Protein AF-A0A9P0FUP9-F1 (afdb_monomer)

Sequence (151 aa):
MKPYRRTNKVFMVEQLRTATRLGRVRVLAREFAGDVCSLWRYGAPFPTFLKLIGTLILCLLVVLPLIYPVFILIITYFTYESLFLSWWKDEPWRFFPTTIARRALSAAFRPASPPDVWKVREVLTRGILLAHSLATSVDYLCVMQGLLDEA

pLDDT: mean 70.68, std 9.12, range [37.0, 81.81]

Structure (mmCIF, N/CA/C/O backbone):
data_AF-A0A9P0FUP9-F1
#
_entry.id   AF-A0A9P0FUP9-F1
#
loop_
_atom_site.group_PDB
_atom_site.id
_atom_site.type_symbol
_atom_site.label_atom_id
_atom_site.label_alt_id
_atom_site.label_comp_id
_atom_site.label_asym_id
_atom_site.label_entity_id
_atom_site.label_seq_id
_atom_site.pdbx_PDB_ins_code
_atom_site.Cartn_x
_atom_site.Cartn_y
_atom_site.Cartn_z
_atom_site.occupancy
_atom_site.B_iso_or_equiv
_atom_site.auth_seq_id
_atom_site.auth_comp_id
_atom_site.auth_asym_id
_atom_site.auth_atom_id
_atom_site.pdbx_PDB_model_num
ATOM 1 N N . MET A 1 1 ? 24.547 5.707 -38.485 1.00 39.59 1 MET A N 1
ATOM 2 C CA . MET A 1 1 ? 23.406 5.109 -37.753 1.00 39.59 1 MET A CA 1
ATOM 3 C C . MET A 1 1 ? 23.605 3.600 -37.690 1.00 39.59 1 MET A C 1
ATOM 5 O O . MET A 1 1 ? 23.609 2.969 -38.737 1.00 39.59 1 MET A O 1
ATOM 9 N N . LYS A 1 2 ? 23.857 3.020 -36.507 1.00 37.00 2 LYS A N 1
ATOM 10 C CA . LYS A 1 2 ? 23.880 1.553 -36.347 1.00 37.00 2 LYS A CA 1
ATOM 11 C C . LYS A 1 2 ? 22.433 1.041 -36.302 1.00 37.00 2 LYS A C 1
ATOM 13 O O . LYS A 1 2 ? 21.591 1.734 -35.731 1.00 37.00 2 LYS A O 1
ATOM 18 N N . PRO A 1 3 ? 22.122 -0.116 -36.908 1.00 44.75 3 PRO A N 1
ATOM 19 C CA . PRO A 1 3 ? 20.751 -0.590 -36.994 1.00 44.75 3 PRO A CA 1
ATOM 20 C C . PRO A 1 3 ? 20.237 -0.917 -35.590 1.00 44.75 3 PRO A C 1
ATOM 22 O O . PRO A 1 3 ? 20.893 -1.640 -34.839 1.00 44.75 3 PRO A O 1
ATOM 25 N N . TYR A 1 4 ? 19.061 -0.382 -35.249 1.00 45.28 4 TYR A N 1
ATOM 26 C CA . TYR A 1 4 ? 18.245 -0.876 -34.141 1.00 45.28 4 TYR A CA 1
ATOM 27 C C . TYR A 1 4 ? 18.222 -2.402 -34.236 1.00 45.28 4 TYR A C 1
ATOM 29 O O . TYR A 1 4 ? 17.872 -2.952 -35.285 1.00 45.28 4 TYR A O 1
ATOM 37 N N . ARG A 1 5 ? 18.660 -3.082 -33.175 1.00 52.38 5 ARG A N 1
ATOM 38 C CA . ARG A 1 5 ? 18.688 -4.542 -33.099 1.00 52.38 5 ARG A CA 1
ATOM 39 C C . ARG A 1 5 ? 17.241 -5.008 -33.260 1.00 52.38 5 ARG A C 1
ATOM 41 O O . ARG A 1 5 ? 16.468 -4.918 -32.318 1.00 52.38 5 ARG A O 1
ATOM 48 N N . ARG A 1 6 ? 16.843 -5.402 -34.477 1.00 50.28 6 ARG A N 1
ATOM 49 C CA . ARG A 1 6 ? 15.498 -5.911 -34.768 1.00 50.28 6 ARG A CA 1
ATOM 50 C C . ARG A 1 6 ? 15.284 -7.121 -33.868 1.00 50.28 6 ARG A C 1
ATOM 52 O O . ARG A 1 6 ? 15.843 -8.186 -34.122 1.00 50.28 6 ARG A O 1
ATOM 59 N N . THR A 1 7 ? 14.515 -6.935 -32.803 1.00 53.94 7 THR A N 1
ATOM 60 C CA . THR A 1 7 ? 14.059 -8.002 -31.920 1.00 53.94 7 THR A CA 1
ATOM 61 C C . THR A 1 7 ? 13.394 -9.051 -32.802 1.00 53.94 7 THR A C 1
ATOM 63 O O . THR A 1 7 ? 12.549 -8.725 -33.643 1.00 53.94 7 THR A O 1
ATOM 66 N N . ASN A 1 8 ? 13.851 -10.297 -32.698 1.00 54.97 8 ASN A N 1
ATOM 67 C CA . ASN A 1 8 ? 13.462 -11.374 -33.598 1.00 54.97 8 ASN A CA 1
ATOM 68 C C . ASN A 1 8 ? 12.007 -11.761 -33.282 1.00 54.97 8 ASN A C 1
ATOM 70 O O . ASN A 1 8 ? 11.745 -12.604 -32.426 1.00 54.97 8 ASN A O 1
ATOM 74 N N . LYS A 1 9 ? 11.050 -11.066 -33.915 1.00 56.28 9 LYS A N 1
ATOM 75 C CA . LYS A 1 9 ? 9.608 -11.106 -33.599 1.00 56.28 9 LYS A CA 1
ATOM 76 C C . LYS A 1 9 ? 9.038 -12.528 -33.559 1.00 56.28 9 LYS A C 1
ATOM 78 O O . LYS A 1 9 ? 8.109 -12.789 -32.805 1.00 56.28 9 LYS A O 1
ATOM 83 N N . VAL A 1 10 ? 9.629 -13.440 -34.330 1.00 55.81 10 VAL A N 1
ATOM 84 C CA . VAL A 1 10 ? 9.249 -14.858 -34.409 1.00 55.81 10 VAL A CA 1
ATOM 85 C C . VAL A 1 10 ? 9.517 -15.589 -33.086 1.00 55.81 10 VAL A C 1
ATOM 87 O O . VAL A 1 10 ? 8.622 -16.240 -32.559 1.00 55.81 10 VAL A O 1
ATOM 90 N N . PHE A 1 11 ? 10.690 -15.383 -32.480 1.00 57.34 11 PHE A N 1
ATOM 91 C CA . PHE A 1 11 ? 11.069 -16.005 -31.205 1.00 57.34 11 PHE A CA 1
ATOM 92 C C . PHE A 1 11 ? 10.212 -15.492 -30.034 1.00 57.34 11 PHE A C 1
ATOM 94 O O . PHE A 1 11 ? 9.852 -16.236 -29.123 1.00 57.34 11 PHE A O 1
ATOM 101 N N . MET A 1 12 ? 9.824 -14.213 -30.091 1.00 59.78 12 MET A N 1
ATOM 102 C CA . MET A 1 12 ? 8.987 -13.575 -29.073 1.00 59.78 12 MET A CA 1
ATOM 103 C C . MET A 1 12 ? 7.563 -14.145 -29.069 1.00 59.78 12 MET A C 1
ATOM 105 O O . MET A 1 12 ? 7.021 -14.421 -28.003 1.00 59.78 12 MET A O 1
ATOM 109 N N . VAL A 1 13 ? 6.967 -14.367 -30.248 1.00 62.38 13 VAL A N 1
ATOM 110 C CA . VAL A 1 13 ? 5.613 -14.941 -30.386 1.00 62.38 13 VAL A CA 1
ATOM 111 C C . VAL A 1 13 ? 5.563 -16.387 -29.885 1.00 62.38 13 VAL A C 1
ATOM 113 O O . VAL A 1 13 ? 4.582 -16.785 -29.254 1.00 62.38 13 VAL A O 1
ATOM 116 N N . GLU A 1 14 ? 6.625 -17.157 -30.110 1.00 60.19 14 GLU A N 1
ATOM 117 C CA . GLU A 1 14 ? 6.717 -18.560 -29.701 1.00 60.19 14 GLU A CA 1
ATOM 118 C C . GLU A 1 14 ? 6.888 -18.714 -28.178 1.00 60.19 14 GLU A C 1
ATOM 120 O O . GLU A 1 14 ? 6.166 -19.492 -27.546 1.00 60.19 14 GLU A O 1
ATOM 125 N N . GLN A 1 15 ? 7.734 -17.884 -27.554 1.00 59.62 15 GLN A N 1
ATOM 126 C CA . GLN A 1 15 ? 7.884 -17.835 -26.091 1.00 59.62 15 GLN A CA 1
ATOM 127 C C . GLN A 1 15 ? 6.662 -17.234 -25.380 1.00 59.62 15 GLN A C 1
ATOM 129 O O . GLN A 1 15 ? 6.266 -17.711 -24.316 1.00 59.62 15 GLN A O 1
ATOM 134 N N . LEU A 1 16 ? 6.015 -16.216 -25.963 1.00 58.50 16 LEU A N 1
ATOM 135 C CA . LEU A 1 16 ? 4.777 -15.649 -25.416 1.00 58.50 16 LEU A CA 1
ATOM 136 C C . LEU A 1 16 ? 3.620 -16.647 -25.477 1.00 58.50 16 LEU A C 1
ATOM 138 O O . LEU A 1 16 ? 2.808 -16.666 -24.557 1.00 58.50 16 LEU A O 1
ATOM 142 N N . ARG A 1 17 ? 3.526 -17.487 -26.513 1.00 58.91 17 ARG A N 1
ATOM 143 C CA . ARG A 1 17 ? 2.467 -18.507 -26.596 1.00 58.91 17 ARG A CA 1
ATOM 144 C C . ARG A 1 17 ? 2.641 -19.620 -25.567 1.00 58.91 17 ARG A C 1
ATOM 146 O O . ARG A 1 17 ? 1.647 -20.032 -24.975 1.00 58.91 17 ARG A O 1
ATOM 153 N N . THR A 1 18 ? 3.874 -20.045 -25.313 1.00 58.47 18 THR A N 1
ATOM 154 C CA . THR A 1 18 ? 4.190 -21.206 -24.460 1.00 58.47 18 THR A CA 1
ATOM 155 C C . THR A 1 18 ? 4.383 -20.871 -22.975 1.00 58.47 18 THR A C 1
ATOM 157 O O . THR A 1 18 ? 4.262 -21.754 -22.130 1.00 58.47 18 THR A O 1
ATOM 160 N N . ALA A 1 19 ? 4.624 -19.606 -22.615 1.00 58.50 19 ALA A N 1
ATOM 161 C CA . ALA A 1 19 ? 4.849 -19.210 -21.225 1.00 58.50 19 ALA A CA 1
ATOM 162 C C . ALA A 1 19 ? 3.552 -19.025 -20.409 1.00 58.50 19 ALA A C 1
ATOM 164 O O . ALA A 1 19 ? 2.563 -18.455 -20.883 1.00 58.50 19 ALA A O 1
ATOM 165 N N . THR A 1 20 ? 3.596 -19.420 -19.131 1.00 64.38 20 THR A N 1
ATOM 166 C CA . THR A 1 20 ? 2.595 -19.079 -18.101 1.00 64.38 20 THR A CA 1
ATOM 167 C C . THR A 1 20 ? 2.486 -17.555 -17.924 1.00 64.38 20 THR A C 1
ATOM 169 O O . THR A 1 20 ? 3.424 -16.825 -18.251 1.00 64.38 20 THR A O 1
ATOM 172 N N . ARG A 1 21 ? 1.359 -17.035 -17.395 1.00 62.25 21 ARG A N 1
ATOM 173 C CA . ARG A 1 21 ? 1.124 -15.574 -17.236 1.00 62.25 21 ARG A CA 1
ATOM 174 C C . ARG A 1 21 ? 2.313 -14.844 -16.585 1.00 62.25 21 ARG A C 1
ATOM 176 O O . ARG A 1 21 ? 2.695 -13.773 -17.042 1.00 62.25 21 ARG A O 1
ATOM 183 N N . LEU A 1 22 ? 2.937 -15.463 -15.584 1.00 60.22 22 LEU A N 1
ATOM 184 C CA . LEU A 1 22 ? 4.117 -14.946 -14.882 1.00 60.22 22 LEU A CA 1
ATOM 185 C C . LEU A 1 22 ? 5.391 -14.951 -15.747 1.00 60.22 22 LEU A C 1
ATOM 187 O O . LEU A 1 22 ? 6.162 -13.993 -15.720 1.00 60.22 22 LEU A O 1
ATOM 191 N N . GLY A 1 23 ? 5.592 -15.992 -16.562 1.00 67.00 23 GLY A N 1
ATOM 192 C CA . GLY A 1 23 ? 6.699 -16.066 -17.519 1.00 67.00 23 GLY A CA 1
ATOM 193 C C . GLY A 1 23 ? 6.604 -14.992 -18.604 1.00 67.00 23 GLY A C 1
ATOM 194 O O . GLY A 1 23 ? 7.609 -14.361 -18.929 1.00 67.00 23 GLY A O 1
ATOM 195 N N . ARG A 1 24 ? 5.389 -14.703 -19.091 1.00 66.38 24 ARG A N 1
ATOM 196 C CA . ARG A 1 24 ? 5.141 -13.630 -20.073 1.00 66.38 24 ARG A CA 1
ATOM 197 C C . ARG A 1 24 ? 5.510 -12.252 -19.522 1.00 66.38 24 ARG A C 1
ATOM 199 O O . ARG A 1 24 ? 6.210 -11.501 -20.193 1.00 66.38 24 ARG A O 1
ATOM 206 N N . VAL A 1 25 ? 5.098 -11.943 -18.289 1.00 66.56 25 VAL A N 1
ATOM 207 C CA . VAL A 1 25 ? 5.428 -10.664 -17.629 1.00 66.56 25 VAL A CA 1
ATOM 208 C C . VAL A 1 25 ? 6.937 -10.514 -17.438 1.00 66.56 25 VAL A C 1
ATOM 210 O O . VAL A 1 25 ? 7.485 -9.447 -17.700 1.00 66.56 25 VAL A O 1
ATOM 213 N N . ARG A 1 26 ? 7.635 -11.585 -17.046 1.00 71.44 26 ARG A N 1
ATOM 214 C CA . ARG A 1 26 ? 9.090 -11.553 -16.843 1.00 71.44 26 ARG A CA 1
ATOM 215 C C . ARG A 1 26 ? 9.862 -11.293 -18.140 1.00 71.44 26 ARG A C 1
ATOM 217 O O . ARG A 1 26 ? 10.830 -10.535 -18.118 1.00 71.44 26 ARG A O 1
ATOM 224 N N . VAL A 1 27 ? 9.445 -11.903 -19.252 1.00 73.06 27 VAL A N 1
ATOM 225 C CA . VAL A 1 27 ? 10.058 -11.666 -20.572 1.00 73.06 27 VAL A CA 1
ATOM 226 C C . VAL A 1 27 ? 9.810 -10.225 -21.023 1.00 73.06 27 VAL A C 1
ATOM 228 O O . VAL A 1 27 ? 10.759 -9.540 -21.394 1.00 73.06 27 VAL A O 1
ATOM 231 N N . LEU A 1 28 ? 8.575 -9.729 -20.890 1.00 70.38 28 LEU A N 1
ATOM 232 C CA . LEU A 1 28 ? 8.225 -8.344 -21.230 1.00 70.38 28 LEU A CA 1
ATOM 233 C C . LEU A 1 28 ? 9.002 -7.317 -20.393 1.00 70.38 28 LEU A C 1
ATOM 235 O O . LEU A 1 28 ? 9.516 -6.347 -20.941 1.00 70.38 28 LEU A O 1
ATOM 239 N N . ALA A 1 29 ? 9.147 -7.544 -19.085 1.00 70.69 29 ALA A N 1
ATOM 240 C CA . ALA A 1 29 ? 9.904 -6.657 -18.203 1.00 70.69 29 ALA A CA 1
ATOM 241 C C . ALA A 1 29 ? 11.402 -6.627 -18.546 1.00 70.69 29 ALA A C 1
ATOM 243 O O . ALA A 1 29 ? 12.039 -5.578 -18.462 1.00 70.69 29 ALA A O 1
ATOM 244 N N . ARG A 1 30 ? 11.971 -7.770 -18.954 1.00 74.38 30 ARG A N 1
ATOM 245 C CA . ARG A 1 30 ? 13.382 -7.864 -19.351 1.00 74.38 30 ARG A CA 1
ATOM 246 C C . ARG A 1 30 ? 13.660 -7.116 -20.654 1.00 74.38 30 ARG A C 1
ATOM 248 O O . ARG A 1 30 ? 14.663 -6.413 -20.728 1.00 74.38 30 ARG A O 1
ATOM 255 N N . GLU A 1 31 ? 12.783 -7.253 -21.644 1.00 68.94 31 GLU A N 1
ATOM 256 C CA . GLU A 1 31 ? 12.878 -6.508 -22.907 1.00 68.94 31 GLU A CA 1
ATOM 257 C C . GLU A 1 31 ? 12.685 -5.009 -22.672 1.00 68.94 31 GLU A C 1
ATOM 259 O O . GLU A 1 31 ? 13.504 -4.214 -23.118 1.00 68.94 31 GLU A O 1
ATOM 264 N N . PHE A 1 32 ? 11.700 -4.620 -21.857 1.00 68.75 32 PHE A N 1
ATOM 265 C CA . PHE A 1 32 ? 11.491 -3.219 -21.489 1.00 68.75 32 PHE A CA 1
ATOM 266 C C . PHE A 1 32 ? 12.726 -2.608 -20.806 1.00 68.75 32 PHE A C 1
ATOM 268 O O . PHE A 1 32 ? 13.142 -1.502 -21.140 1.00 68.75 32 PHE A O 1
ATOM 275 N N . ALA A 1 33 ? 13.370 -3.339 -19.892 1.00 69.38 33 ALA A N 1
ATOM 276 C CA . ALA A 1 33 ? 14.616 -2.897 -19.267 1.00 69.38 33 ALA A CA 1
ATOM 277 C C . ALA A 1 33 ? 15.777 -2.793 -20.276 1.00 69.38 33 ALA A C 1
ATOM 279 O O . ALA A 1 33 ? 16.600 -1.881 -20.178 1.00 69.38 33 ALA A O 1
ATOM 280 N N . GLY A 1 34 ? 15.840 -3.703 -21.253 1.00 71.81 34 GLY A N 1
ATOM 281 C CA . GLY A 1 34 ? 16.802 -3.657 -22.357 1.00 71.81 34 GLY A CA 1
ATOM 282 C C . GLY A 1 34 ? 16.602 -2.434 -23.250 1.00 71.81 34 GLY A C 1
ATOM 283 O O . GLY A 1 34 ? 17.571 -1.728 -23.544 1.00 71.81 34 GLY A O 1
ATOM 284 N N . ASP A 1 35 ? 15.352 -2.136 -23.597 1.00 67.19 35 ASP A N 1
ATOM 285 C CA . ASP A 1 35 ? 14.971 -0.959 -24.371 1.00 67.19 35 ASP A CA 1
ATOM 286 C C . ASP A 1 35 ? 15.319 0.323 -23.615 1.00 67.19 35 ASP A C 1
ATOM 288 O O . ASP A 1 35 ? 16.013 1.166 -24.178 1.00 67.19 35 ASP A O 1
ATOM 292 N N . VAL A 1 36 ? 14.976 0.439 -22.327 1.00 65.94 36 VAL A N 1
ATOM 293 C CA . VAL A 1 36 ? 15.337 1.595 -21.479 1.00 65.94 36 VAL A CA 1
ATOM 294 C C . VAL A 1 36 ? 16.854 1.779 -21.390 1.00 65.94 36 VAL A C 1
ATOM 296 O O . VAL A 1 36 ? 17.352 2.895 -21.534 1.00 65.94 36 VAL A O 1
ATOM 299 N N . CYS A 1 37 ? 17.607 0.693 -21.206 1.00 65.75 37 CYS A N 1
ATOM 300 C CA . CYS A 1 37 ? 19.067 0.739 -21.128 1.00 65.75 37 CYS A CA 1
ATOM 301 C C . CYS A 1 37 ? 19.696 1.152 -22.470 1.00 65.75 37 CYS A C 1
ATOM 303 O O . CYS A 1 37 ? 20.648 1.935 -22.510 1.00 65.75 37 CYS A O 1
ATOM 305 N N . SER A 1 38 ? 19.131 0.686 -23.587 1.00 66.38 38 SER A N 1
ATOM 306 C CA . SER A 1 38 ? 19.549 1.114 -24.924 1.00 66.38 38 SER A CA 1
ATOM 307 C C . SER A 1 38 ? 19.207 2.586 -25.187 1.00 66.38 38 SER A C 1
ATOM 309 O O . SER A 1 38 ? 20.037 3.324 -25.717 1.00 66.38 38 SER A O 1
ATOM 311 N N . LEU A 1 39 ? 18.037 3.041 -24.731 1.00 66.25 39 LEU A N 1
ATOM 312 C CA . LEU A 1 39 ? 17.570 4.418 -24.862 1.00 66.25 39 LEU A CA 1
ATOM 313 C C . LEU A 1 39 ? 18.458 5.383 -24.069 1.00 66.25 39 LEU A C 1
ATOM 315 O O . LEU A 1 39 ? 18.806 6.452 -24.567 1.00 66.25 39 LEU A O 1
ATOM 319 N N . TRP A 1 40 ? 18.871 4.968 -22.869 1.00 65.25 40 TRP A N 1
ATOM 320 C CA . TRP A 1 40 ? 19.789 5.708 -22.003 1.00 65.25 40 TRP A CA 1
ATOM 321 C C . TRP A 1 40 ? 21.192 5.826 -22.605 1.00 65.25 40 TRP A C 1
ATOM 323 O O . TRP A 1 40 ? 21.841 6.862 -22.489 1.00 65.25 40 TRP A O 1
ATOM 333 N N . ARG A 1 41 ? 21.672 4.765 -23.266 1.00 70.00 41 ARG A N 1
ATOM 334 C CA . ARG A 1 41 ? 23.045 4.697 -23.786 1.00 70.00 41 ARG A CA 1
ATOM 335 C C . ARG A 1 41 ? 23.218 5.335 -25.163 1.00 70.00 41 ARG A C 1
ATOM 337 O O . ARG A 1 41 ? 24.317 5.787 -25.472 1.00 70.00 41 ARG A O 1
ATOM 344 N N . TYR A 1 42 ? 22.172 5.343 -25.989 1.00 68.56 42 TYR A N 1
ATOM 345 C CA . TYR A 1 42 ? 22.247 5.825 -27.373 1.00 68.56 42 TYR A CA 1
ATOM 346 C C . TYR A 1 42 ? 21.468 7.116 -27.638 1.00 68.56 42 TYR A C 1
ATOM 348 O O . TYR A 1 42 ? 21.705 7.729 -28.675 1.00 68.56 42 TYR A O 1
ATOM 356 N N . GLY A 1 43 ? 20.603 7.549 -26.713 1.00 59.41 43 GLY A N 1
ATOM 357 C CA . GLY A 1 43 ? 19.788 8.754 -26.852 1.00 59.41 43 GLY A CA 1
ATOM 358 C C . GLY A 1 43 ? 18.697 8.599 -27.916 1.00 59.41 43 GLY A C 1
ATOM 359 O O . GLY A 1 43 ? 18.961 8.338 -29.088 1.00 59.41 43 GLY A O 1
ATOM 360 N N . ALA A 1 44 ? 17.433 8.763 -27.528 1.00 63.56 44 ALA A N 1
ATOM 361 C CA . ALA A 1 44 ? 16.344 8.849 -28.499 1.00 63.56 44 ALA A CA 1
ATOM 362 C C . ALA A 1 44 ? 16.313 10.247 -29.151 1.00 63.56 44 ALA A C 1
ATOM 364 O O . ALA A 1 44 ? 16.661 11.230 -28.492 1.00 63.56 44 ALA A O 1
ATOM 365 N N . PRO A 1 45 ? 15.844 10.384 -30.408 1.00 69.75 45 PRO A N 1
ATOM 366 C CA . PRO A 1 45 ? 15.577 11.700 -30.976 1.00 69.75 45 PRO A CA 1
ATOM 367 C C . PRO A 1 45 ? 14.594 12.454 -30.068 1.00 69.75 45 PRO A C 1
ATOM 369 O O . PRO A 1 45 ? 13.590 11.876 -29.643 1.00 69.75 45 PRO A O 1
ATOM 372 N N . PHE A 1 46 ? 14.881 13.729 -29.784 1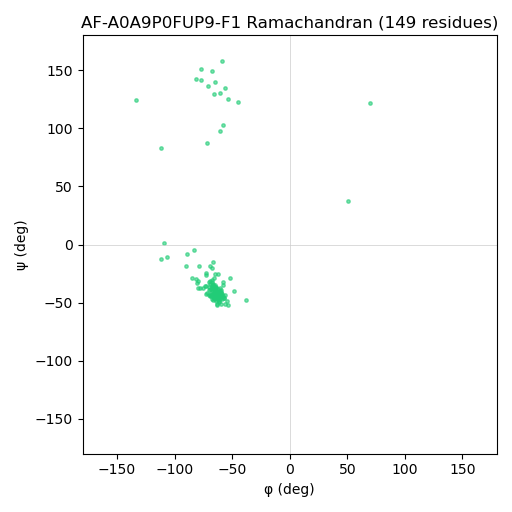.00 62.41 46 PHE A N 1
ATOM 373 C CA . PHE A 1 46 ? 14.171 14.592 -28.824 1.00 62.41 46 PHE A CA 1
ATOM 374 C C . PHE A 1 46 ? 12.630 14.426 -28.770 1.00 62.41 46 PHE A C 1
ATOM 376 O O . PHE A 1 46 ? 12.102 14.214 -27.675 1.00 62.41 46 PHE A O 1
ATOM 383 N N . PRO A 1 47 ? 11.880 14.410 -29.895 1.00 68.50 47 PRO A N 1
ATOM 384 C CA . PRO A 1 47 ? 10.417 14.247 -29.858 1.00 68.50 47 PRO A CA 1
ATOM 385 C C . PRO A 1 47 ? 9.946 12.879 -29.334 1.00 68.50 47 PRO A C 1
ATOM 387 O O . PRO A 1 47 ? 8.870 12.763 -28.747 1.00 68.50 47 PRO A O 1
ATOM 390 N N . THR A 1 48 ? 10.748 11.833 -29.518 1.00 69.44 48 THR A N 1
ATOM 391 C CA . THR A 1 48 ? 10.458 10.471 -29.040 1.00 69.44 48 THR A CA 1
ATOM 392 C C . THR A 1 48 ? 10.668 10.351 -27.536 1.00 69.44 48 THR A C 1
ATOM 394 O O . THR A 1 48 ? 9.884 9.689 -26.863 1.00 69.44 48 THR A O 1
ATOM 397 N N . PHE A 1 49 ? 11.690 11.025 -27.003 1.00 67.06 49 PHE A N 1
ATOM 398 C CA . PHE A 1 49 ? 11.968 11.059 -25.568 1.00 67.06 49 PHE A CA 1
ATOM 399 C C . PHE A 1 49 ? 10.862 11.794 -24.801 1.00 67.06 49 PHE A C 1
ATOM 401 O O . PHE A 1 49 ? 10.378 11.295 -23.787 1.00 67.06 49 PHE A O 1
ATOM 408 N N . LEU A 1 50 ? 10.389 12.925 -25.339 1.00 71.56 50 LEU A N 1
ATOM 409 C CA . LEU A 1 50 ? 9.295 13.698 -24.748 1.00 71.56 50 LEU A CA 1
ATOM 410 C C . LEU A 1 50 ? 7.977 12.907 -24.729 1.00 71.56 50 LEU A C 1
ATOM 412 O O . LEU A 1 50 ? 7.282 12.892 -23.716 1.00 71.56 50 LEU A O 1
ATOM 416 N N . LYS A 1 51 ? 7.660 12.189 -25.819 1.00 76.62 51 LYS A N 1
ATOM 417 C CA . LYS A 1 51 ? 6.507 11.273 -25.859 1.00 76.62 51 LYS A CA 1
ATOM 418 C C . LYS A 1 51 ? 6.636 10.152 -24.831 1.00 76.62 51 LYS A C 1
ATOM 420 O O . LYS A 1 51 ? 5.666 9.883 -24.134 1.00 76.62 51 LYS A O 1
ATOM 425 N N . LEU A 1 52 ? 7.815 9.541 -24.703 1.00 76.38 52 LEU A N 1
ATOM 426 C CA . LEU A 1 52 ? 8.073 8.476 -23.728 1.00 76.38 52 LEU A CA 1
ATOM 427 C C . LEU A 1 52 ? 7.889 8.961 -22.289 1.00 76.38 52 LEU A C 1
ATOM 429 O O . LEU A 1 52 ? 7.138 8.340 -21.539 1.00 76.38 52 LEU A O 1
ATOM 433 N N . ILE A 1 53 ? 8.492 10.095 -21.926 1.00 77.31 53 ILE A N 1
ATOM 434 C CA . ILE A 1 53 ? 8.313 10.709 -20.604 1.00 77.31 53 ILE A CA 1
ATOM 435 C C . ILE A 1 53 ? 6.846 11.072 -20.371 1.00 77.31 53 ILE A C 1
ATOM 437 O O . ILE A 1 53 ? 6.308 10.744 -19.319 1.00 77.31 53 ILE A O 1
ATOM 441 N N . GLY A 1 54 ? 6.174 11.673 -21.355 1.00 79.69 54 GLY A N 1
ATOM 442 C CA . GLY A 1 54 ? 4.753 12.006 -21.255 1.00 79.69 54 GLY A CA 1
ATOM 443 C C . GLY A 1 54 ? 3.881 10.774 -21.009 1.00 79.69 54 GLY A C 1
ATOM 444 O O . GLY A 1 54 ? 3.050 10.779 -20.106 1.00 79.69 54 GLY A O 1
ATOM 445 N N . THR A 1 55 ? 4.113 9.682 -21.743 1.00 81.81 55 THR A N 1
ATOM 446 C CA . THR A 1 55 ? 3.382 8.420 -21.537 1.00 81.81 55 THR A CA 1
ATOM 447 C C . THR A 1 55 ? 3.731 7.737 -20.219 1.00 81.81 55 THR A C 1
ATOM 449 O O . THR A 1 55 ? 2.853 7.137 -19.606 1.00 81.81 55 THR A O 1
ATOM 452 N N . LEU A 1 56 ? 4.977 7.849 -19.751 1.00 77.56 56 LEU A N 1
ATOM 453 C CA . LEU A 1 56 ? 5.406 7.318 -18.460 1.00 77.56 56 LEU A CA 1
ATOM 454 C C . LEU A 1 56 ? 4.723 8.072 -17.320 1.00 77.56 56 LEU A C 1
ATOM 456 O O . LEU A 1 56 ? 4.167 7.440 -16.430 1.00 77.56 56 LEU A O 1
ATOM 460 N N . ILE A 1 57 ? 4.724 9.406 -17.372 1.00 77.25 57 ILE A N 1
ATOM 461 C CA . ILE A 1 57 ? 4.056 10.260 -16.387 1.00 77.25 57 ILE A CA 1
ATOM 462 C C . ILE A 1 57 ? 2.553 9.987 -16.399 1.00 77.25 57 ILE A C 1
ATOM 464 O O . ILE A 1 57 ? 1.980 9.782 -15.337 1.00 77.25 57 ILE A O 1
ATOM 468 N N . LEU A 1 58 ? 1.924 9.908 -17.576 1.00 79.25 58 LEU A N 1
ATOM 469 C CA . LEU A 1 58 ? 0.499 9.594 -17.702 1.00 79.25 58 LEU A CA 1
ATOM 470 C C . LEU A 1 58 ? 0.173 8.210 -17.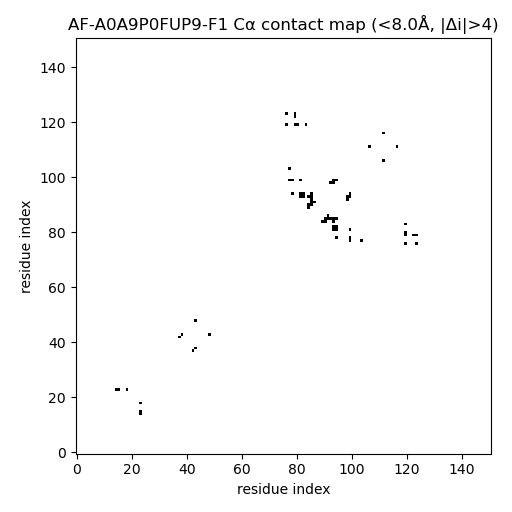123 1.00 79.25 58 LEU A C 1
ATOM 472 O O . LEU A 1 58 ? -0.786 8.065 -16.372 1.00 79.25 58 LEU A O 1
ATOM 476 N N . CYS A 1 59 ? 0.993 7.203 -17.428 1.00 80.12 59 CYS A N 1
ATOM 477 C CA . CYS A 1 59 ? 0.852 5.861 -16.870 1.00 80.12 59 CYS A CA 1
ATOM 478 C C . CYS A 1 59 ? 0.995 5.885 -15.346 1.00 80.12 59 CYS A C 1
ATOM 480 O O . CYS A 1 59 ? 0.165 5.319 -14.644 1.00 80.12 59 CYS A O 1
ATOM 482 N N . LEU A 1 60 ? 1.993 6.599 -14.825 1.00 74.50 60 LEU A N 1
ATOM 483 C CA . LEU A 1 60 ? 2.208 6.731 -13.390 1.00 74.50 60 LEU 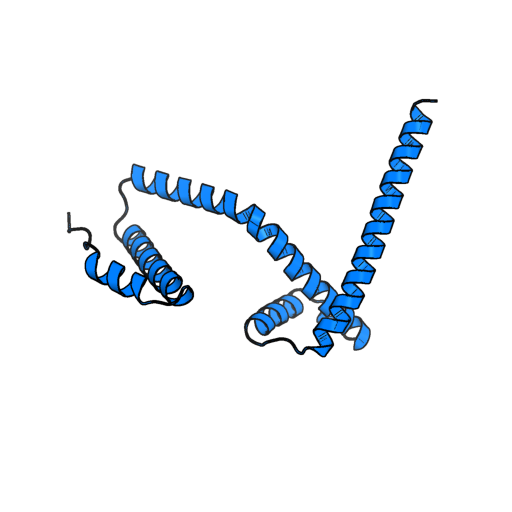A CA 1
ATOM 484 C C . LEU A 1 60 ? 1.023 7.434 -12.724 1.00 74.50 60 LEU A C 1
ATOM 486 O O . LEU A 1 60 ? 0.556 6.963 -11.700 1.00 74.50 60 LEU A O 1
ATOM 490 N N . LEU A 1 61 ? 0.473 8.481 -13.338 1.00 79.44 61 LEU A N 1
ATOM 491 C CA . LEU A 1 61 ? -0.678 9.234 -12.835 1.00 79.44 61 LEU A CA 1
ATOM 492 C C . LEU A 1 61 ? -1.972 8.406 -12.843 1.00 79.44 61 LEU A C 1
ATOM 494 O O . LEU A 1 61 ? -2.792 8.560 -11.947 1.00 79.44 61 LEU A O 1
ATOM 498 N N . VAL A 1 62 ? -2.136 7.488 -13.800 1.00 81.00 62 VAL A N 1
ATOM 499 C CA . VAL A 1 62 ? -3.271 6.546 -13.853 1.00 81.00 62 VAL A CA 1
ATOM 500 C C . VAL A 1 62 ? -3.095 5.381 -12.876 1.00 81.00 62 VAL A C 1
ATOM 502 O O . VAL A 1 62 ? -4.058 4.923 -12.264 1.00 81.00 62 VAL A O 1
ATOM 505 N N . VAL A 1 63 ? -1.869 4.890 -12.706 1.00 77.19 63 VAL A N 1
ATOM 506 C CA . VAL A 1 63 ? -1.571 3.734 -11.853 1.00 77.19 63 VAL A CA 1
ATOM 507 C C . VAL A 1 63 ? -1.483 4.129 -10.373 1.00 77.19 63 VAL A C 1
ATOM 509 O O . VAL A 1 63 ? -1.890 3.354 -9.510 1.00 77.19 63 VAL A O 1
ATOM 512 N N . LEU A 1 64 ? -1.018 5.339 -10.056 1.00 73.69 64 LEU A N 1
ATOM 513 C CA . LEU A 1 64 ? -0.893 5.855 -8.690 1.00 73.69 64 LEU A CA 1
ATOM 514 C C . LEU A 1 64 ? -2.206 5.807 -7.880 1.00 73.69 64 LEU A C 1
ATOM 516 O O . LEU A 1 64 ? -2.162 5.277 -6.769 1.00 73.69 64 LEU A O 1
ATOM 520 N N . PRO A 1 65 ? -3.374 6.266 -8.384 1.00 77.19 65 PRO A N 1
ATOM 521 C CA . PRO A 1 65 ? -4.635 6.169 -7.649 1.00 77.19 65 PRO A CA 1
ATOM 522 C C . PRO A 1 65 ? -5.117 4.724 -7.483 1.00 77.19 65 PRO A C 1
ATOM 524 O O . PRO A 1 65 ? -5.885 4.458 -6.567 1.00 77.19 65 PRO A O 1
ATOM 527 N N . LEU A 1 66 ? -4.651 3.781 -8.311 1.00 76.81 66 LEU A N 1
ATOM 528 C CA . LEU A 1 66 ? -4.909 2.349 -8.121 1.00 76.81 66 LEU A CA 1
ATOM 529 C C . LEU A 1 66 ? -3.991 1.729 -7.060 1.00 76.81 66 LEU A C 1
ATOM 531 O O . LEU A 1 66 ? -4.419 0.863 -6.298 1.00 76.81 66 LEU A O 1
ATOM 535 N N . ILE A 1 67 ? -2.728 2.157 -7.006 1.00 78.00 67 ILE A N 1
ATOM 536 C CA . ILE A 1 67 ? -1.756 1.673 -6.018 1.00 78.00 67 ILE A CA 1
ATOM 537 C C . ILE A 1 67 ? -2.068 2.237 -4.631 1.00 78.00 67 ILE A C 1
ATOM 539 O O . ILE A 1 67 ? -1.896 1.532 -3.639 1.00 78.00 67 ILE A O 1
ATOM 543 N N . TYR A 1 68 ? -2.553 3.476 -4.547 1.00 76.38 68 TYR A N 1
ATOM 544 C CA . TYR A 1 68 ? -2.837 4.155 -3.285 1.00 76.38 68 TYR A CA 1
ATOM 545 C C . TYR A 1 68 ? -3.760 3.374 -2.326 1.00 76.38 68 TYR A C 1
ATOM 547 O O . TYR A 1 68 ? -3.346 3.148 -1.189 1.00 76.38 68 TYR A O 1
ATOM 555 N N . PRO A 1 69 ? -4.954 2.884 -2.720 1.00 76.50 69 PRO A N 1
ATOM 556 C CA . PRO A 1 69 ? -5.818 2.128 -1.812 1.00 76.50 69 PRO A CA 1
ATOM 557 C C . PRO A 1 69 ? -5.172 0.815 -1.359 1.00 76.50 69 PRO A C 1
ATOM 559 O O . PRO A 1 69 ? -5.301 0.431 -0.199 1.00 76.50 69 PRO A O 1
ATOM 562 N N . VAL A 1 70 ? -4.422 0.150 -2.242 1.00 78.50 70 VAL A N 1
ATOM 563 C CA . VAL A 1 70 ? -3.679 -1.072 -1.898 1.00 78.50 70 VAL A CA 1
ATOM 564 C C . VAL A 1 70 ? -2.583 -0.762 -0.878 1.00 78.50 70 VAL A C 1
ATOM 566 O O . VAL A 1 70 ? -2.422 -1.483 0.103 1.00 78.50 70 VAL A O 1
ATOM 569 N N . PHE A 1 71 ? -1.861 0.339 -1.074 1.00 77.31 71 PHE A N 1
ATOM 570 C CA . PHE A 1 71 ? -0.832 0.815 -0.158 1.00 77.31 71 PHE A CA 1
ATOM 571 C C . PHE A 1 71 ? -1.404 1.160 1.222 1.00 77.31 71 PHE A C 1
ATOM 573 O O . PHE A 1 71 ? -0.844 0.728 2.230 1.00 77.31 71 PHE A O 1
ATOM 580 N N . ILE A 1 72 ? -2.541 1.864 1.270 1.00 78.56 72 ILE A N 1
ATOM 581 C CA . ILE A 1 72 ? -3.243 2.174 2.520 1.00 78.56 72 ILE A CA 1
ATOM 582 C C . ILE A 1 72 ? -3.640 0.886 3.239 1.00 78.56 72 ILE A C 1
ATOM 584 O O . ILE A 1 72 ? -3.260 0.714 4.391 1.00 78.56 72 ILE A O 1
ATOM 588 N N . LEU A 1 73 ? -4.297 -0.062 2.561 1.00 79.25 73 LEU A N 1
ATOM 589 C CA . LEU A 1 73 ? -4.692 -1.336 3.175 1.00 79.25 73 LEU A CA 1
ATOM 590 C C . LEU A 1 73 ? -3.500 -2.092 3.779 1.00 79.25 73 LEU A C 1
ATOM 592 O O . LEU A 1 73 ? -3.594 -2.597 4.900 1.00 79.25 73 LEU A O 1
ATOM 596 N N . ILE A 1 74 ? -2.373 -2.139 3.064 1.00 80.12 74 ILE A N 1
ATOM 597 C CA . ILE A 1 74 ? -1.147 -2.792 3.537 1.00 80.12 74 ILE A CA 1
ATOM 598 C C . ILE A 1 74 ? -0.611 -2.089 4.790 1.00 80.12 74 ILE A C 1
ATOM 600 O O . ILE A 1 74 ? -0.361 -2.750 5.800 1.00 80.12 74 ILE A O 1
ATOM 604 N N . ILE A 1 75 ? -0.452 -0.763 4.758 1.00 79.12 75 ILE A N 1
ATOM 605 C CA . ILE A 1 75 ? 0.063 -0.011 5.910 1.00 79.12 75 ILE A CA 1
ATOM 606 C C . ILE A 1 75 ? -0.870 -0.140 7.110 1.00 79.12 75 ILE A C 1
ATOM 608 O O . ILE A 1 75 ? -0.399 -0.395 8.220 1.00 79.12 75 ILE A O 1
ATOM 612 N N . THR A 1 76 ? -2.179 -0.013 6.906 1.00 78.25 76 THR A N 1
ATOM 613 C CA . THR A 1 76 ? -3.171 -0.136 7.974 1.00 78.25 76 THR A CA 1
ATOM 614 C C . THR A 1 76 ? -3.082 -1.511 8.637 1.00 78.25 76 THR A C 1
ATOM 616 O O . THR A 1 76 ? -2.968 -1.582 9.860 1.00 78.25 76 THR A O 1
ATOM 619 N N . TYR A 1 77 ? -3.020 -2.595 7.856 1.00 81.62 77 TYR A N 1
ATOM 620 C CA . TYR A 1 77 ? -2.851 -3.952 8.385 1.00 81.62 77 TYR A CA 1
ATOM 621 C C . TYR A 1 77 ? -1.593 -4.089 9.256 1.00 81.62 77 TYR A C 1
ATOM 623 O O . TYR A 1 77 ? -1.677 -4.539 10.400 1.00 81.62 77 TYR A O 1
ATOM 631 N N . PHE A 1 78 ? -0.432 -3.655 8.754 1.00 79.31 78 PHE A N 1
ATOM 632 C CA . PHE A 1 78 ? 0.827 -3.770 9.499 1.00 79.31 78 PHE A CA 1
ATOM 633 C C . PHE A 1 78 ? 0.866 -2.880 10.743 1.00 79.31 78 PHE A C 1
ATOM 635 O O . PHE A 1 78 ? 1.483 -3.250 11.745 1.00 79.31 78 PHE A O 1
ATOM 642 N N . THR A 1 79 ? 0.184 -1.737 10.713 1.00 79.44 79 THR A N 1
ATOM 643 C CA . THR A 1 79 ? 0.078 -0.837 11.867 1.00 79.44 79 THR A CA 1
ATOM 644 C C . THR A 1 79 ? -0.759 -1.483 12.969 1.00 79.44 79 THR A C 1
ATOM 646 O O . THR A 1 79 ? -0.329 -1.494 14.121 1.00 79.44 79 THR A O 1
ATOM 649 N N . TYR A 1 80 ? -1.894 -2.104 12.625 1.00 77.88 80 TYR A N 1
ATOM 650 C CA . TYR A 1 80 ? -2.714 -2.849 13.586 1.00 77.88 80 TYR A CA 1
ATOM 651 C C . TYR A 1 80 ? -2.001 -4.078 14.147 1.00 77.88 80 TYR A C 1
ATOM 653 O O . TYR A 1 80 ? -2.040 -4.300 15.355 1.00 77.88 80 TYR A O 1
ATOM 661 N N . GLU A 1 81 ? -1.316 -4.853 13.306 1.00 79.75 81 GLU A N 1
ATOM 662 C CA . GLU A 1 81 ? -0.522 -6.006 13.752 1.00 79.75 81 GLU A CA 1
ATOM 663 C C . GLU A 1 81 ? 0.582 -5.576 14.730 1.00 79.75 81 GLU A C 1
ATOM 665 O O . GLU A 1 81 ? 0.786 -6.193 15.777 1.00 79.75 81 GLU A O 1
ATOM 670 N N . SER A 1 82 ? 1.232 -4.447 14.445 1.00 77.62 82 SER A N 1
ATOM 671 C CA . SER A 1 82 ? 2.264 -3.864 15.304 1.00 77.62 82 SER A CA 1
ATOM 672 C C . SER A 1 82 ? 1.720 -3.325 16.616 1.00 77.62 82 SER A C 1
ATOM 674 O O . SER A 1 82 ? 2.336 -3.559 17.654 1.00 77.62 82 SER A O 1
ATOM 676 N N . LEU A 1 83 ? 0.570 -2.652 16.584 1.00 78.62 83 LEU A N 1
ATOM 677 C CA . LEU A 1 83 ? -0.118 -2.169 17.778 1.00 78.62 83 LEU A CA 1
ATOM 678 C C . LEU A 1 83 ? -0.539 -3.344 18.668 1.00 78.62 83 LEU A C 1
ATOM 680 O O . LEU A 1 83 ? -0.276 -3.340 19.869 1.00 78.62 83 LEU A O 1
ATOM 684 N N . PHE A 1 84 ? -1.122 -4.382 18.066 1.00 79.94 84 PHE A N 1
ATOM 685 C CA . PHE A 1 84 ? -1.542 -5.584 18.774 1.00 79.94 84 PHE A CA 1
ATOM 686 C C . PHE A 1 84 ? -0.355 -6.304 19.420 1.00 79.94 84 PHE A C 1
ATOM 688 O O . PHE A 1 84 ? -0.408 -6.623 20.603 1.00 79.94 84 PHE A O 1
ATOM 695 N N . LEU A 1 85 ? 0.734 -6.532 18.681 1.00 75.88 85 LEU A N 1
ATOM 696 C CA . LEU A 1 85 ? 1.923 -7.193 19.225 1.00 75.88 85 LEU A CA 1
ATOM 697 C C . LEU A 1 85 ? 2.631 -6.357 20.292 1.00 75.88 85 LEU A C 1
ATOM 699 O O . LEU A 1 85 ? 3.178 -6.930 21.232 1.00 75.88 85 LEU A O 1
ATOM 703 N N . SER A 1 86 ? 2.639 -5.032 20.133 1.00 79.94 86 SER A N 1
ATOM 704 C CA . SER A 1 86 ? 3.179 -4.107 21.129 1.00 79.94 86 SER A CA 1
ATOM 705 C C . S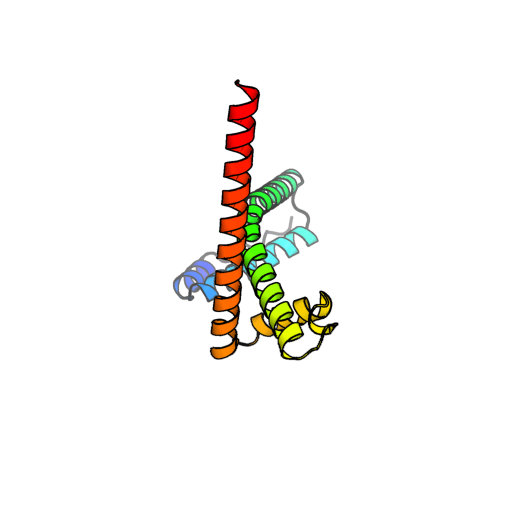ER A 1 86 ? 2.396 -4.191 22.434 1.00 79.94 86 SER A C 1
ATOM 707 O O . SER A 1 86 ? 3.014 -4.239 23.489 1.00 79.94 86 SER A O 1
ATOM 709 N N . TRP A 1 87 ? 1.062 -4.233 22.362 1.00 79.56 87 TRP A N 1
ATOM 710 C CA . TRP A 1 87 ? 0.192 -4.360 23.532 1.00 79.56 87 TRP A CA 1
ATOM 711 C C . TRP A 1 87 ? 0.251 -5.760 24.153 1.00 79.56 87 TRP A C 1
ATOM 713 O O . TRP A 1 87 ? 0.320 -5.902 25.362 1.00 79.56 87 TRP A O 1
ATOM 723 N N . TRP A 1 88 ? 0.274 -6.810 23.331 1.00 78.38 88 TRP A N 1
ATOM 724 C CA . TRP A 1 88 ? 0.281 -8.194 23.810 1.00 78.38 88 TRP A CA 1
ATOM 725 C C . TRP A 1 88 ? 1.587 -8.593 24.506 1.00 78.38 88 TRP A C 1
ATOM 727 O O . TRP A 1 88 ? 1.582 -9.469 25.367 1.00 78.38 88 TRP A O 1
ATOM 737 N N . LYS A 1 89 ? 2.718 -8.016 24.088 1.00 80.12 89 LYS A N 1
ATOM 738 C CA . LYS A 1 89 ? 4.049 -8.370 24.606 1.00 80.12 89 LYS A CA 1
ATOM 739 C C . LYS A 1 89 ? 4.668 -7.288 25.491 1.00 80.12 89 LYS A C 1
ATOM 741 O O . LYS A 1 89 ? 5.803 -7.469 25.910 1.00 80.12 89 LYS A O 1
ATOM 746 N N . ASP A 1 90 ? 3.962 -6.180 25.725 1.00 81.69 90 ASP A N 1
ATOM 747 C CA . ASP A 1 90 ? 4.490 -4.979 26.389 1.00 81.69 90 ASP A CA 1
ATOM 748 C C . ASP A 1 90 ? 5.825 -4.492 25.782 1.00 81.69 90 ASP A C 1
ATOM 750 O O . ASP A 1 90 ? 6.735 -4.029 26.468 1.00 81.69 90 ASP A O 1
ATOM 754 N N . GLU A 1 91 ? 5.952 -4.592 24.453 1.00 80.75 91 GLU A N 1
ATOM 755 C CA . GLU A 1 91 ? 7.160 -4.219 23.703 1.00 80.75 91 GLU A CA 1
ATOM 756 C C . GLU A 1 91 ? 6.906 -2.969 22.829 1.00 80.75 91 GLU A C 1
ATOM 758 O O . GLU A 1 91 ? 6.665 -3.103 21.621 1.00 80.75 91 GLU A O 1
ATOM 763 N N . PRO A 1 92 ? 6.991 -1.739 23.379 1.00 77.44 92 PRO A N 1
ATOM 764 C CA . PRO A 1 92 ? 6.660 -0.501 22.658 1.00 77.44 92 PRO A CA 1
ATOM 765 C C . PRO A 1 92 ? 7.553 -0.240 21.438 1.00 77.44 92 PRO A C 1
ATOM 767 O O . PRO A 1 92 ? 7.133 0.391 20.466 1.00 77.44 92 PRO A O 1
ATOM 770 N N . TRP A 1 93 ? 8.777 -0.781 21.420 1.00 75.31 93 TRP A N 1
ATOM 771 C CA . TRP A 1 93 ? 9.694 -0.638 20.284 1.00 75.31 93 TRP A CA 1
ATOM 772 C C . TRP A 1 93 ? 9.218 -1.356 19.013 1.00 75.31 93 TRP A C 1
ATOM 774 O O . TRP A 1 93 ? 9.713 -1.092 17.909 1.00 75.31 93 TRP A O 1
ATOM 784 N N . ARG A 1 94 ? 8.235 -2.256 19.118 1.00 73.44 94 ARG A N 1
ATOM 785 C CA . ARG A 1 94 ? 7.621 -2.871 17.936 1.00 73.44 94 ARG A CA 1
ATOM 786 C C . ARG A 1 94 ? 6.796 -1.874 17.128 1.00 73.44 94 ARG A C 1
ATOM 788 O O . ARG A 1 94 ? 6.569 -2.123 15.954 1.00 73.44 94 ARG A O 1
ATOM 795 N N . PHE A 1 95 ? 6.393 -0.739 17.686 1.00 77.81 95 PHE A N 1
ATOM 796 C CA . PHE A 1 95 ? 5.629 0.256 16.935 1.00 77.81 95 PHE A CA 1
ATOM 797 C C . PHE A 1 95 ? 6.505 1.205 16.088 1.00 77.81 95 PHE A C 1
ATOM 799 O O . PHE A 1 95 ? 5.985 2.003 15.313 1.00 77.81 95 PHE A O 1
ATOM 806 N N . PHE A 1 96 ? 7.841 1.124 16.175 1.00 79.19 96 PHE A N 1
ATOM 807 C CA . PHE A 1 96 ? 8.716 2.001 15.390 1.00 79.19 96 PHE A CA 1
ATOM 808 C C . PHE A 1 96 ? 8.594 1.761 13.872 1.00 79.19 96 PHE A C 1
ATOM 810 O O . PHE A 1 96 ? 8.596 0.615 13.419 1.00 79.19 96 PHE A O 1
ATOM 817 N N . PRO A 1 97 ? 8.604 2.820 13.042 1.00 74.69 97 PRO A N 1
ATOM 818 C CA . PRO A 1 97 ? 8.410 2.702 11.593 1.00 74.69 97 PRO A CA 1
ATOM 819 C C . PRO A 1 97 ? 9.442 1.782 10.924 1.00 74.69 97 PRO A C 1
ATOM 821 O O . PRO A 1 97 ? 9.129 1.061 9.978 1.00 74.69 97 PRO A O 1
ATOM 824 N N . THR A 1 98 ? 10.666 1.737 11.452 1.00 80.56 98 THR A N 1
ATOM 825 C CA . THR A 1 98 ? 11.739 0.860 10.969 1.00 80.56 98 THR A CA 1
ATOM 826 C C . THR A 1 98 ? 11.453 -0.624 11.217 1.00 80.56 98 THR A C 1
ATOM 828 O O . THR A 1 98 ? 11.766 -1.463 10.368 1.00 80.56 98 THR A O 1
ATOM 831 N N . THR A 1 99 ? 10.833 -0.978 12.347 1.00 79.31 99 THR A N 1
ATOM 832 C CA . THR A 1 99 ? 10.498 -2.370 12.687 1.00 79.31 99 THR A CA 1
ATOM 833 C C . THR A 1 99 ? 9.237 -2.837 11.962 1.00 79.31 99 THR A C 1
ATOM 835 O O . THR A 1 99 ? 9.162 -4.009 11.579 1.00 79.31 99 THR A O 1
ATOM 838 N N . ILE A 1 100 ? 8.291 -1.927 11.703 1.00 80.00 100 ILE A N 1
ATOM 839 C CA . ILE A 1 100 ? 7.126 -2.154 10.834 1.00 80.00 100 ILE A CA 1
ATOM 840 C C . ILE A 1 100 ? 7.590 -2.436 9.400 1.00 80.00 100 ILE A C 1
ATOM 842 O O . ILE A 1 100 ? 7.251 -3.477 8.838 1.00 80.00 100 ILE A O 1
ATOM 846 N N . ALA A 1 101 ? 8.436 -1.569 8.831 1.00 76.12 101 ALA A N 1
ATOM 847 C CA . ALA A 1 101 ? 8.957 -1.735 7.473 1.00 76.12 101 ALA A CA 1
ATOM 848 C C . ALA A 1 101 ? 9.738 -3.049 7.309 1.00 76.12 101 ALA A C 1
ATOM 850 O O . ALA A 1 101 ? 9.538 -3.779 6.336 1.00 76.12 101 ALA A O 1
ATOM 851 N N . ARG A 1 102 ? 10.586 -3.397 8.288 1.00 80.31 102 ARG A N 1
ATOM 852 C CA . ARG A 1 102 ? 11.327 -4.668 8.292 1.00 80.31 102 ARG A CA 1
ATOM 853 C C . ARG A 1 102 ? 10.387 -5.879 8.302 1.00 80.31 102 ARG A C 1
ATOM 855 O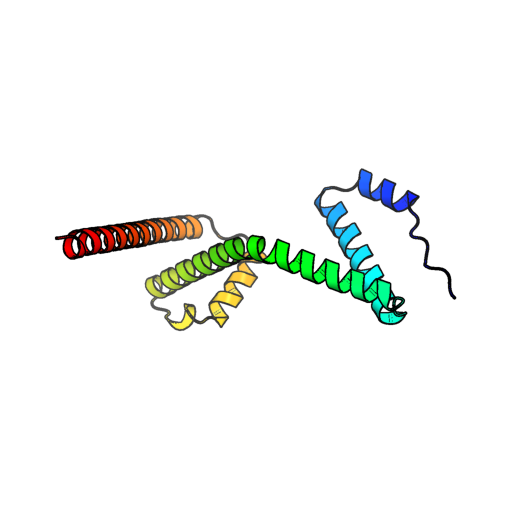 O . ARG A 1 102 ? 10.645 -6.844 7.584 1.00 80.31 102 ARG A O 1
ATOM 862 N N . ARG A 1 103 ? 9.302 -5.839 9.082 1.00 73.50 103 ARG A N 1
ATOM 863 C CA . ARG A 1 103 ? 8.311 -6.926 9.132 1.00 73.50 103 ARG A CA 1
ATOM 864 C C . ARG A 1 103 ? 7.497 -7.031 7.852 1.00 73.50 103 ARG A C 1
ATOM 866 O O . ARG A 1 103 ? 7.370 -8.140 7.340 1.00 73.50 103 ARG A O 1
ATOM 873 N N . ALA A 1 104 ? 7.047 -5.907 7.300 1.00 72.50 104 ALA A N 1
ATOM 874 C CA . ALA A 1 104 ? 6.347 -5.867 6.020 1.00 72.50 104 ALA A CA 1
ATOM 875 C C . ALA A 1 104 ? 7.191 -6.474 4.892 1.00 72.50 104 ALA A C 1
ATOM 877 O O . ALA A 1 104 ? 6.720 -7.342 4.157 1.00 72.50 104 ALA A O 1
ATOM 878 N N . LEU A 1 105 ? 8.475 -6.104 4.829 1.00 74.50 105 LEU A N 1
ATOM 879 C CA . LEU A 1 105 ? 9.434 -6.721 3.915 1.00 74.50 105 LEU A CA 1
ATOM 880 C C . LEU A 1 105 ? 9.578 -8.222 4.179 1.00 74.50 105 LEU A C 1
ATOM 882 O O . LEU A 1 105 ? 9.500 -9.007 3.243 1.00 74.50 105 LEU A O 1
ATOM 886 N N . SER A 1 106 ? 9.734 -8.648 5.435 1.00 74.00 106 SER A N 1
ATOM 887 C CA . SER A 1 106 ? 9.880 -10.076 5.754 1.00 74.00 106 SER A CA 1
ATOM 888 C C . SER A 1 106 ? 8.634 -10.909 5.424 1.00 74.00 106 SER A C 1
ATOM 890 O O . SER A 1 106 ? 8.769 -12.042 4.968 1.00 74.00 106 SER A O 1
ATOM 892 N N . ALA A 1 107 ? 7.436 -10.343 5.586 1.00 67.50 107 ALA A N 1
ATOM 893 C CA . ALA A 1 107 ? 6.162 -10.988 5.283 1.00 67.50 107 ALA A CA 1
ATOM 894 C C . ALA A 1 107 ? 5.918 -11.117 3.770 1.00 67.50 107 ALA A C 1
ATOM 896 O O . ALA A 1 107 ? 5.256 -12.054 3.332 1.00 67.50 107 ALA A O 1
ATOM 897 N N . ALA A 1 108 ? 6.508 -10.240 2.949 1.00 69.88 108 ALA A N 1
ATOM 898 C CA . ALA A 1 108 ? 6.510 -10.411 1.495 1.00 69.88 108 ALA A CA 1
ATOM 899 C C . ALA A 1 108 ? 7.307 -11.655 1.050 1.00 69.88 108 ALA A C 1
ATOM 901 O O . ALA A 1 108 ? 7.034 -12.216 -0.009 1.00 69.88 108 ALA A O 1
ATOM 902 N N . PHE A 1 109 ? 8.273 -12.102 1.863 1.00 71.00 109 PHE A N 1
ATOM 903 C CA . PHE A 1 109 ? 9.133 -13.256 1.568 1.00 71.00 109 PHE A CA 1
ATOM 904 C C . PHE A 1 109 ? 8.805 -14.509 2.389 1.00 71.00 109 PHE A C 1
ATOM 906 O O . PHE A 1 109 ? 9.320 -15.586 2.081 1.00 71.00 109 PHE A O 1
ATOM 913 N N . ARG A 1 110 ? 7.962 -14.407 3.423 1.00 62.00 110 ARG A N 1
ATOM 914 C CA . ARG A 1 110 ? 7.516 -15.541 4.240 1.00 62.00 110 ARG A CA 1
ATOM 915 C C . ARG A 1 110 ? 6.004 -15.489 4.458 1.00 62.00 110 ARG A C 1
ATOM 917 O O . ARG A 1 110 ? 5.525 -14.494 4.996 1.00 62.00 110 ARG A O 1
ATOM 924 N N . PRO A 1 111 ? 5.260 -16.553 4.103 1.00 59.28 111 PRO A N 1
ATOM 925 C CA . PRO A 1 111 ? 3.826 -16.601 4.354 1.00 59.28 111 PRO A CA 1
ATOM 926 C C . PRO A 1 111 ? 3.552 -16.496 5.860 1.00 59.28 111 PRO A C 1
ATOM 928 O O . PRO A 1 111 ? 4.179 -17.186 6.666 1.00 59.28 111 PRO A O 1
ATOM 931 N N . ALA A 1 112 ? 2.641 -15.593 6.225 1.00 62.41 112 ALA A N 1
ATOM 932 C CA . ALA A 1 112 ? 2.246 -15.351 7.608 1.00 62.41 112 ALA A CA 1
ATOM 933 C C . ALA A 1 112 ? 1.497 -16.558 8.196 1.00 62.41 112 ALA A C 1
ATOM 935 O O . ALA A 1 112 ? 0.811 -17.291 7.479 1.00 62.41 112 ALA A O 1
ATOM 936 N N . SER A 1 113 ? 1.627 -16.758 9.509 1.00 63.44 113 SER A N 1
ATOM 937 C CA . SER A 1 113 ? 0.979 -17.868 10.203 1.00 63.44 113 SER A CA 1
ATOM 938 C C . SER A 1 113 ? -0.549 -17.640 10.283 1.00 63.44 113 SER A C 1
ATOM 940 O O . SER A 1 113 ? -0.990 -16.525 10.576 1.00 63.44 113 SER A O 1
ATOM 942 N N . PRO A 1 114 ? -1.389 -18.662 10.025 1.00 63.06 114 PRO A N 1
ATOM 943 C CA . PRO A 1 114 ? -2.848 -18.524 10.027 1.00 63.06 114 PRO A CA 1
ATOM 944 C C . PRO A 1 114 ? -3.489 -18.017 11.341 1.00 63.06 114 PRO A C 1
ATOM 946 O O . PRO A 1 114 ? -4.472 -17.277 11.237 1.00 63.06 114 PRO A O 1
ATOM 949 N N . PRO A 1 115 ? -2.995 -18.333 12.561 1.00 68.62 115 PRO A N 1
ATOM 950 C CA . PRO A 1 115 ? -3.614 -17.820 13.788 1.00 68.62 115 PRO A CA 1
ATOM 951 C C . PRO A 1 115 ? -3.404 -16.311 13.992 1.00 68.62 115 PRO A C 1
ATOM 953 O O . PRO A 1 115 ? -4.301 -15.641 14.507 1.00 68.62 115 PRO A O 1
ATOM 956 N N . ASP A 1 116 ? -2.273 -15.757 13.545 1.00 61.19 116 ASP A N 1
ATOM 957 C CA . ASP A 1 116 ? -1.985 -14.322 13.678 1.00 61.19 116 ASP A CA 1
ATOM 958 C C . ASP A 1 116 ? -2.929 -13.484 12.798 1.00 61.19 116 ASP A C 1
ATOM 960 O O . ASP A 1 116 ? -3.450 -12.451 13.222 1.00 61.19 116 ASP A O 1
ATOM 964 N N . VAL A 1 117 ? -3.235 -13.979 11.594 1.00 65.56 117 VAL A N 1
ATOM 965 C CA . VAL A 1 117 ? -4.136 -13.316 10.635 1.00 65.56 117 VAL A CA 1
ATOM 966 C C . VAL A 1 117 ? -5.568 -13.223 11.173 1.00 65.56 117 VAL A C 1
ATOM 968 O O . VAL A 1 117 ? -6.239 -12.208 10.972 1.00 65.56 117 VAL A O 1
ATOM 971 N N . TRP A 1 118 ? -6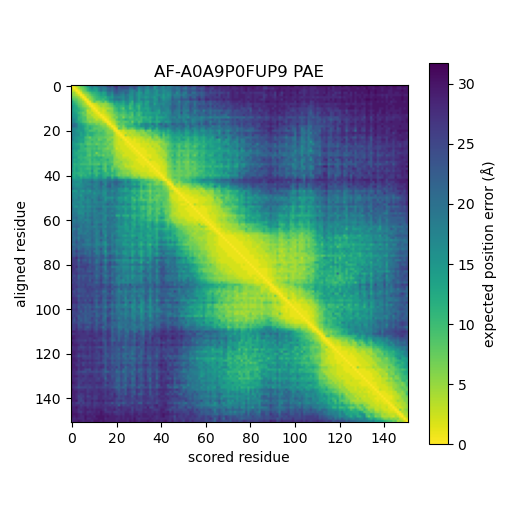.043 -14.252 11.883 1.00 72.06 118 TRP A N 1
ATOM 972 C CA . TRP A 1 118 ? -7.401 -14.267 12.439 1.00 72.06 118 TRP A CA 1
ATOM 973 C C . TRP A 1 118 ? -7.608 -13.167 13.482 1.00 72.06 118 TRP A C 1
ATOM 975 O O . TRP A 1 118 ? -8.609 -12.449 13.453 1.00 72.06 118 TRP A O 1
ATOM 985 N N . LYS A 1 119 ? -6.633 -12.993 14.376 1.00 68.19 119 LYS A N 1
ATOM 986 C CA . LYS A 1 119 ? -6.734 -12.022 15.467 1.00 68.19 119 LYS A CA 1
ATOM 987 C C . LYS A 1 119 ? -6.569 -10.583 14.975 1.00 68.19 119 LYS A C 1
ATOM 989 O O . LYS A 1 119 ? -7.289 -9.698 15.431 1.00 68.19 119 LYS A O 1
ATOM 994 N N . VAL A 1 120 ? -5.708 -10.354 13.978 1.00 68.50 120 VAL A N 1
ATOM 995 C CA . VAL A 1 120 ? -5.608 -9.044 13.308 1.00 68.50 120 VAL A CA 1
ATOM 996 C C . VAL A 1 120 ? -6.918 -8.687 12.608 1.00 68.50 120 VAL A C 1
ATOM 998 O O . VAL A 1 120 ? -7.371 -7.548 12.709 1.00 68.50 120 VAL A O 1
ATOM 1001 N N . ARG A 1 121 ? -7.571 -9.657 11.954 1.00 71.31 121 ARG A N 1
ATOM 1002 C CA . ARG A 1 121 ? -8.879 -9.446 11.321 1.00 71.31 121 ARG A CA 1
ATOM 1003 C C . ARG A 1 121 ? -9.936 -9.005 12.331 1.00 71.31 121 ARG A C 1
ATOM 1005 O O . ARG A 1 121 ? -10.697 -8.103 12.011 1.00 71.31 121 ARG A O 1
ATOM 1012 N N . GLU A 1 122 ? -9.959 -9.597 13.524 1.00 74.94 122 GLU A N 1
ATOM 1013 C CA . GLU A 1 122 ? -10.904 -9.237 14.588 1.00 74.94 122 GLU A CA 1
ATOM 1014 C C . GLU A 1 122 ? -10.690 -7.808 15.113 1.00 74.94 122 GLU A C 1
ATOM 1016 O O . GLU A 1 122 ? -11.646 -7.050 15.293 1.00 74.94 122 GLU A O 1
ATOM 1021 N N . VAL A 1 123 ? -9.433 -7.413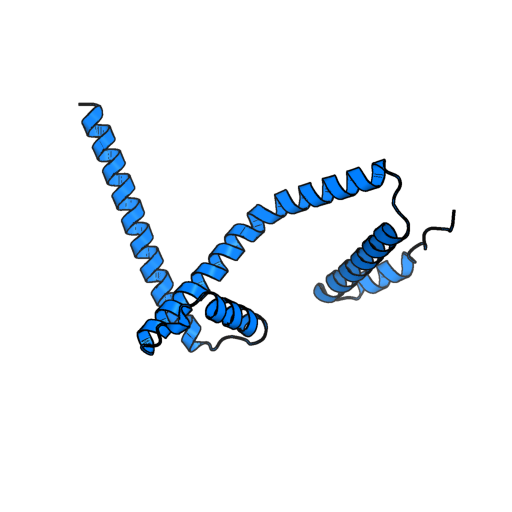 15.332 1.00 73.38 123 VAL A N 1
ATOM 1022 C CA . VAL A 1 123 ? -9.096 -6.041 15.745 1.00 73.38 123 VAL A CA 1
ATOM 1023 C C . VAL A 1 123 ? -9.453 -5.046 14.640 1.00 73.38 123 VAL A C 1
ATOM 1025 O O . VAL A 1 123 ? -10.022 -3.992 14.924 1.00 73.38 123 VAL A O 1
ATOM 1028 N N . LEU A 1 124 ? -9.182 -5.398 13.381 1.00 71.00 124 LEU A N 1
ATOM 1029 C CA . LEU A 1 124 ? -9.502 -4.565 12.227 1.00 71.00 124 LEU A CA 1
ATOM 1030 C C . LEU A 1 124 ? -11.016 -4.368 12.075 1.00 71.00 124 LEU A C 1
ATOM 1032 O O . LEU A 1 124 ? -11.455 -3.237 11.887 1.00 71.00 124 LEU A O 1
ATOM 1036 N N . THR A 1 125 ? -11.834 -5.420 12.208 1.00 75.00 125 THR A N 1
ATOM 1037 C CA . THR A 1 125 ? -13.299 -5.274 12.155 1.00 75.00 125 THR A CA 1
ATOM 1038 C C . THR A 1 125 ? -13.829 -4.408 13.290 1.00 75.00 125 THR A C 1
ATOM 1040 O O . THR A 1 125 ? -14.688 -3.566 13.041 1.00 75.00 125 THR A O 1
ATOM 1043 N N . ARG A 1 126 ? -13.300 -4.539 14.513 1.00 77.06 126 ARG A N 1
ATOM 1044 C CA . ARG A 1 126 ? -13.673 -3.650 15.630 1.00 77.06 126 ARG A CA 1
ATOM 1045 C C . ARG A 1 126 ? -13.270 -2.197 15.364 1.00 77.06 126 ARG A C 1
ATOM 1047 O O . ARG A 1 126 ? -14.062 -1.295 15.617 1.00 77.06 126 ARG A O 1
ATOM 1054 N N . GLY A 1 127 ? -12.079 -1.972 14.808 1.00 72.19 127 GLY A N 1
ATOM 1055 C CA . GLY A 1 127 ? -11.612 -0.642 14.410 1.00 72.19 127 GLY A CA 1
ATOM 1056 C C . GLY A 1 127 ? -12.484 -0.006 13.325 1.00 72.19 127 GLY A C 1
ATOM 1057 O O . GLY A 1 127 ? -12.859 1.156 13.447 1.00 72.19 127 GLY A O 1
ATOM 1058 N N . ILE A 1 128 ? -12.872 -0.779 12.305 1.00 75.38 128 ILE A N 1
ATOM 1059 C CA . ILE A 1 128 ? -13.776 -0.326 11.237 1.00 75.38 128 ILE A CA 1
ATOM 1060 C C . ILE A 1 128 ? -15.157 0.016 11.802 1.00 75.38 128 ILE A C 1
ATOM 1062 O O . ILE A 1 128 ? -15.707 1.053 11.448 1.00 75.38 128 ILE A O 1
ATOM 1066 N N . LEU A 1 129 ? -15.705 -0.811 12.697 1.00 76.56 129 LEU A N 1
ATOM 1067 C CA . LEU A 1 129 ? -16.997 -0.542 13.337 1.00 76.56 129 LEU A CA 1
ATOM 1068 C C . LEU A 1 129 ? -16.966 0.747 14.165 1.00 76.56 129 LEU A C 1
ATOM 1070 O O . LEU A 1 129 ? -17.896 1.545 14.080 1.00 76.56 129 LEU A O 1
ATOM 1074 N N . LEU A 1 130 ? -15.883 0.985 14.909 1.00 77.44 130 LEU A N 1
ATOM 1075 C CA . LEU A 1 130 ? -15.698 2.227 15.661 1.00 77.44 130 LEU A CA 1
ATOM 1076 C C . LEU A 1 130 ? -15.587 3.439 14.733 1.00 77.44 130 LEU A C 1
ATOM 1078 O O . LEU A 1 130 ? -16.305 4.416 14.928 1.00 77.44 130 LEU A O 1
ATOM 1082 N N . ALA A 1 131 ? -14.754 3.365 13.694 1.00 75.19 131 ALA A N 1
ATOM 1083 C CA . ALA A 1 131 ? -14.612 4.443 12.717 1.00 75.19 131 ALA A CA 1
ATOM 1084 C C . ALA A 1 131 ? -15.934 4.736 11.990 1.00 75.19 131 ALA A C 1
ATOM 1086 O O . ALA A 1 131 ? -16.282 5.897 11.794 1.00 75.19 131 ALA A O 1
ATOM 1087 N N . HIS A 1 132 ? -16.695 3.696 11.645 1.00 78.75 132 HIS A N 1
ATOM 1088 C CA . HIS A 1 132 ? -18.016 3.837 11.044 1.00 78.75 132 HIS A CA 1
ATOM 1089 C C . HIS A 1 132 ? -19.003 4.501 12.008 1.00 78.75 132 HIS A C 1
ATOM 1091 O O . HIS A 1 132 ? -19.658 5.464 11.623 1.00 78.75 132 HIS A O 1
ATOM 1097 N N . SER A 1 133 ? -19.052 4.060 13.270 1.00 76.50 133 SER A N 1
ATOM 1098 C CA . SER A 1 133 ? -19.910 4.680 14.288 1.00 76.50 133 SER A CA 1
ATOM 1099 C C . SER A 1 133 ? -19.570 6.159 14.506 1.00 76.50 133 SER A C 1
ATOM 1101 O O . SER A 1 133 ? -20.463 7.001 14.596 1.00 76.50 133 SER A O 1
ATOM 1103 N N . LEU A 1 134 ? -18.277 6.494 14.485 1.00 80.81 134 LEU A N 1
ATOM 1104 C CA . LEU A 1 134 ? -17.797 7.862 14.611 1.00 80.81 134 LEU A CA 1
ATOM 1105 C C . LEU A 1 134 ? -18.194 8.703 13.392 1.00 80.81 134 LEU A C 1
ATOM 1107 O O . LEU A 1 134 ? -18.756 9.779 13.567 1.00 80.81 134 LEU A O 1
ATOM 1111 N N . ALA A 1 135 ? -17.996 8.193 12.175 1.00 79.19 135 ALA A N 1
ATOM 1112 C CA . ALA A 1 135 ? -18.430 8.866 10.951 1.00 79.19 135 ALA A CA 1
ATOM 1113 C C . ALA A 1 135 ? -19.942 9.138 10.963 1.00 79.19 135 ALA A C 1
ATOM 1115 O O . ALA A 1 135 ? -20.357 10.272 10.747 1.00 79.19 135 ALA A O 1
ATOM 1116 N N . THR A 1 136 ? -20.757 8.143 11.335 1.00 79.81 136 THR A N 1
ATOM 1117 C CA . THR A 1 136 ? -22.209 8.336 11.449 1.00 79.81 136 THR A CA 1
ATOM 1118 C C . THR A 1 136 ? -22.572 9.371 12.512 1.00 79.81 136 THR A C 1
ATOM 1120 O O . THR A 1 136 ? -23.462 10.181 12.290 1.00 79.81 136 THR A O 1
ATOM 1123 N N . SER A 1 137 ? -21.865 9.404 13.648 1.00 78.62 137 SER A N 1
ATOM 1124 C CA . SER A 1 137 ? -22.121 10.399 14.697 1.00 78.62 137 SER A CA 1
ATOM 1125 C C . SER A 1 137 ? -21.790 11.829 14.258 1.00 78.62 137 SER A C 1
ATOM 1127 O O . SER A 1 137 ? -22.509 12.758 14.619 1.00 78.62 137 SER A O 1
ATOM 1129 N N . VAL A 1 138 ? -20.745 12.002 13.441 1.00 81.56 138 VAL A N 1
ATOM 1130 C CA . VAL A 1 138 ? -20.374 13.299 12.863 1.00 81.56 138 VAL A CA 1
ATOM 1131 C C . VAL A 1 138 ? -21.411 13.745 11.835 1.00 81.56 138 VAL A C 1
ATOM 1133 O O . VAL A 1 138 ? -21.858 14.886 11.904 1.00 81.56 138 VAL A O 1
ATOM 1136 N N . ASP A 1 139 ? -21.865 12.847 10.956 1.00 80.50 139 ASP A N 1
ATOM 1137 C CA . ASP A 1 139 ? -22.932 13.154 9.994 1.00 80.50 139 ASP A CA 1
ATOM 1138 C C . ASP A 1 139 ? -24.218 13.607 10.702 1.00 80.50 139 ASP A C 1
ATOM 1140 O O . ASP A 1 139 ? -24.810 14.618 10.323 1.00 80.50 139 ASP A O 1
ATOM 1144 N N . TYR A 1 140 ? -24.623 12.927 11.781 1.00 76.69 140 TYR A N 1
ATOM 1145 C CA . TYR A 1 140 ? -25.785 13.341 12.577 1.00 76.69 140 TYR A CA 1
ATOM 1146 C C . TYR A 1 140 ? -25.607 14.725 13.212 1.00 76.69 140 TYR A C 1
ATOM 1148 O O . TYR A 1 140 ? -26.552 15.514 13.217 1.00 76.69 140 TYR A O 1
ATOM 1156 N N . LEU A 1 141 ? -24.418 15.042 13.733 1.00 72.62 141 LEU A N 1
ATOM 1157 C CA . LEU A 1 141 ? -24.129 16.363 14.298 1.00 72.62 141 LEU A CA 1
ATOM 1158 C C . LEU A 1 141 ? -24.181 17.463 13.233 1.00 72.62 141 LEU A C 1
ATOM 1160 O O . LEU A 1 141 ? -24.763 18.515 13.486 1.00 72.62 141 LEU A O 1
ATOM 1164 N N . CYS A 1 142 ? -23.640 17.209 12.041 1.00 75.62 142 CYS A N 1
ATOM 1165 C CA . CYS A 1 142 ? -23.700 18.153 10.927 1.00 75.62 142 CYS A CA 1
ATOM 1166 C C . CYS A 1 142 ? -25.140 18.387 10.443 1.00 75.62 142 CYS A C 1
ATOM 1168 O O . CYS A 1 142 ? -25.509 19.528 10.175 1.00 75.62 142 CYS A O 1
ATOM 1170 N N . VAL A 1 143 ? -25.973 17.341 10.385 1.00 77.44 143 VAL A N 1
ATOM 1171 C CA . VAL A 1 143 ? -27.402 17.473 10.045 1.00 77.44 143 VAL A CA 1
ATOM 1172 C C . VAL A 1 143 ? -28.158 18.261 11.117 1.00 77.44 143 VAL A C 1
ATOM 1174 O O . VAL A 1 143 ? -28.944 19.144 10.786 1.00 77.44 143 VAL A O 1
ATOM 1177 N N . MET A 1 144 ? -27.903 17.987 12.398 1.00 72.31 144 MET A N 1
ATOM 1178 C CA . MET A 1 144 ? -28.551 18.709 13.496 1.00 72.31 144 MET A CA 1
ATOM 1179 C C . MET A 1 144 ? -28.124 20.179 13.569 1.00 72.31 144 MET A C 1
ATOM 1181 O O . MET A 1 144 ? -28.958 21.016 13.891 1.00 72.31 144 MET A O 1
ATOM 1185 N N . GLN A 1 145 ? -26.869 20.508 13.242 1.00 69.06 145 GLN A N 1
ATOM 1186 C CA . GLN A 1 145 ? -26.428 21.901 13.097 1.00 69.06 145 GLN A CA 1
ATOM 1187 C C . GLN A 1 145 ? -27.108 22.595 11.913 1.00 69.06 145 GLN A C 1
ATOM 1189 O O . GLN A 1 145 ? -27.608 23.699 12.085 1.00 69.06 145 GLN A O 1
ATOM 1194 N N . GLY A 1 146 ? -27.213 21.933 10.756 1.00 68.19 146 GLY A N 1
ATOM 1195 C CA . GLY A 1 146 ? -27.925 22.489 9.600 1.00 68.19 146 GLY A CA 1
ATOM 1196 C C . GLY A 1 146 ? -29.405 22.779 9.881 1.00 68.19 146 GLY A C 1
ATOM 1197 O O . GLY A 1 146 ? -29.917 23.803 9.452 1.00 68.19 146 GLY A O 1
ATOM 1198 N N . LEU A 1 147 ? -30.076 21.927 10.664 1.00 62.88 147 LEU A N 1
ATOM 1199 C CA . LEU A 1 147 ? -31.468 22.144 11.083 1.00 62.88 147 LEU A CA 1
ATOM 1200 C C . LEU A 1 147 ? -31.631 23.250 12.140 1.00 62.88 147 LEU A C 1
ATOM 1202 O O . LEU A 1 147 ? -32.715 23.813 12.261 1.00 62.88 147 LEU A O 1
ATOM 1206 N N . LEU A 1 148 ? -30.586 23.537 12.920 1.00 62.94 148 LEU A N 1
ATOM 1207 C CA . LEU A 1 148 ? -30.571 24.612 13.917 1.00 62.94 148 LEU A CA 1
ATOM 1208 C C . LEU A 1 148 ? -30.276 25.982 13.295 1.00 62.94 148 LEU A C 1
ATOM 1210 O O . LEU A 1 148 ? -30.762 26.976 13.815 1.00 62.94 148 LEU A O 1
ATOM 1214 N N . ASP A 1 149 ? -29.510 26.028 12.202 1.00 66.50 149 ASP A N 1
ATOM 1215 C CA . ASP A 1 149 ? -29.215 27.263 11.459 1.00 66.50 149 ASP A CA 1
ATOM 1216 C C . ASP A 1 149 ? -30.378 27.707 10.541 1.00 66.50 149 ASP A C 1
ATOM 1218 O O . ASP A 1 149 ? -30.425 28.865 10.126 1.00 66.50 149 ASP A O 1
ATOM 1222 N N . GLU A 1 150 ? -31.321 26.811 10.216 1.00 59.00 150 GLU A N 1
ATOM 1223 C CA . GLU A 1 150 ? -32.522 27.118 9.415 1.00 59.00 150 GLU A CA 1
ATOM 1224 C C . GLU A 1 150 ? -33.742 27.586 10.244 1.00 59.00 150 GLU A C 1
ATOM 1226 O O . GLU A 1 150 ? -34.739 28.012 9.653 1.00 59.00 150 GLU A O 1
ATOM 1231 N N . ALA A 1 151 ? -33.685 27.520 11.582 1.00 48.19 151 ALA A N 1
ATOM 1232 C CA . ALA A 1 151 ? -34.768 27.893 12.508 1.00 48.19 151 ALA A CA 1
ATOM 1233 C C . ALA A 1 151 ? -34.540 29.262 13.172 1.00 48.19 151 ALA A C 1
ATOM 1235 O O . ALA A 1 151 ? -35.538 30.007 13.320 1.00 48.1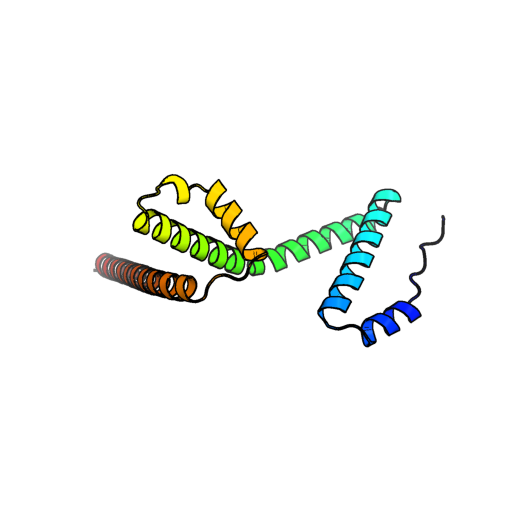9 151 ALA A O 1
#

Foldseek 3Di:
DPDDPPDPVVVLVVQCVPDDPVSNVVVVVVVVVVVVVCCVVPPDDPVVVVVVVVVVVVVCVVCVVVVVVVVVVLLVLLQLLQVVCCVVVVPVVSNDPVNSVVVSVVCVVDPDDVVSVVVSVVSVVVVVVVVVVVVVVVVVVVVVVVVVVVD

Organism: Chrysodeixis includens (NCBI:txid689277)

Mean predicted aligned error: 16.48 Å

Solvent-accessible surface area (backbone atoms only 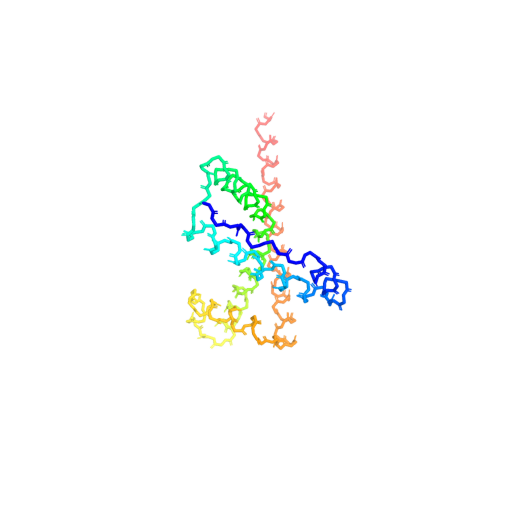— not comparable to full-atom values): 8608 Å² total; per-residue (Å²): 135,80,78,76,80,75,72,61,65,69,62,51,54,54,51,52,70,73,39,55,78,68,53,38,51,54,54,52,52,52,52,51,51,51,51,52,53,49,42,71,75,68,58,60,62,68,75,57,45,53,50,50,52,50,51,48,51,51,49,48,65,62,45,45,71,62,47,46,61,56,50,49,55,52,50,53,51,52,50,51,47,26,51,50,52,17,65,75,65,73,36,70,72,45,62,37,70,70,51,43,52,52,46,56,56,48,48,76,78,38,88,75,61,72,72,62,54,56,55,45,50,55,54,48,53,53,50,50,51,50,53,49,52,50,52,52,52,49,53,51,51,54,52,53,49,55,60,60,76,75,109

Secondary structure (DSSP, 8-state):
--------HHHHHHHHHHS-HHHHHHHHHHHHHHHHHHHHHH---HHHHHHHHHHHHHHHHHHHHHHHHHHHHHHHHHHHHHHHHHHHHT-GGGGSHHHHHHHHHHHHHSPPPHHHHHHHHHHHHHHHHHHHHHHHHHHHHHHHHHHHH--

Radius of gyration: 25.29 Å; Cα contacts (8 Å, |Δi|>4): 37; chains: 1; bounding box: 59×49×64 Å